Protein AF-A0A7H4MD03-F1 (afdb_monomer_lite)

pLDDT: mean 71.49, std 11.68, range [44.97, 90.44]

Foldseek 3Di:
DVVVVVVVVVVVVVVVVVVVVVVVVVVCVVVVLVVLVVVLVVCVVVVVVVSVVVSLVVNPVPPCSLVSVVCVCVVPVVPDDVVSLVVSCVVCVPDPVNVVSVVVVVD

Structure (mmCIF, N/CA/C/O backbone):
data_AF-A0A7H4MD03-F1
#
_entry.id   AF-A0A7H4MD03-F1
#
loop_
_atom_site.group_PDB
_atom_site.id
_atom_site.type_symbol
_atom_site.label_atom_id
_atom_site.label_alt_id
_atom_site.label_comp_id
_atom_site.label_asym_id
_atom_site.label_entity_id
_atom_site.label_seq_id
_atom_site.pdbx_PDB_ins_code
_atom_site.Cartn_x
_atom_site.Cartn_y
_atom_site.Cartn_z
_atom_site.occupancy
_atom_site.B_iso_or_equiv
_atom_site.auth_seq_id
_atom_site.auth_comp_id
_atom_site.auth_asym_id
_atom_site.auth_atom_id
_atom_site.pdbx_PDB_model_num
ATOM 1 N N . MET A 1 1 ? 50.947 -0.002 -33.733 1.00 50.84 1 MET A N 1
ATOM 2 C CA . MET A 1 1 ? 50.224 0.671 -32.627 1.00 50.84 1 MET A CA 1
ATOM 3 C C . MET A 1 1 ? 48.706 0.790 -32.851 1.00 50.84 1 MET A C 1
ATOM 5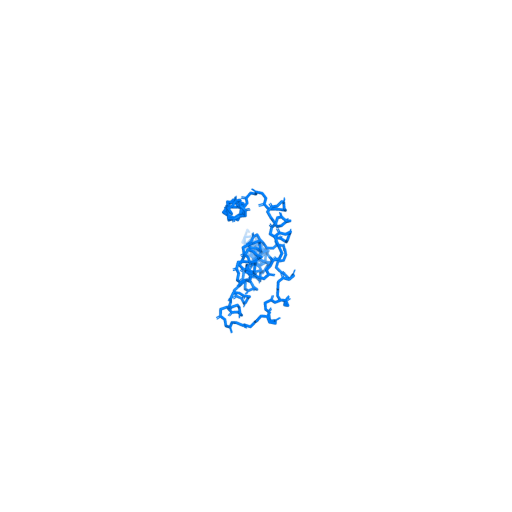 O O . MET A 1 1 ? 47.971 0.754 -31.874 1.00 50.84 1 MET A O 1
ATOM 9 N N . GLU A 1 2 ? 48.186 0.874 -34.087 1.00 54.88 2 GLU A N 1
ATOM 10 C CA . GLU A 1 2 ? 46.740 1.099 -34.326 1.00 54.88 2 GLU A CA 1
ATOM 11 C C . GLU A 1 2 ? 45.788 -0.040 -33.912 1.00 54.88 2 GLU A C 1
ATOM 13 O O . GLU A 1 2 ? 44.685 0.220 -33.427 1.00 54.88 2 GLU A O 1
ATOM 18 N N . LYS A 1 3 ? 46.197 -1.308 -34.065 1.00 56.12 3 LYS A N 1
ATOM 19 C CA . LYS A 1 3 ? 45.344 -2.464 -33.722 1.00 56.12 3 LYS A CA 1
ATOM 20 C C . LYS A 1 3 ? 45.033 -2.536 -32.222 1.00 56.12 3 LYS A C 1
ATOM 22 O O . LYS A 1 3 ? 43.908 -2.859 -31.848 1.00 56.12 3 LYS A O 1
ATOM 27 N N . ALA A 1 4 ? 45.996 -2.156 -31.381 1.00 60.78 4 ALA A N 1
ATOM 28 C CA . ALA A 1 4 ? 45.826 -2.098 -29.930 1.00 60.78 4 ALA A CA 1
ATOM 29 C C . ALA A 1 4 ? 44.804 -1.025 -29.520 1.00 60.78 4 ALA A C 1
ATOM 31 O O . ALA A 1 4 ? 43.976 -1.265 -28.647 1.00 60.78 4 ALA A O 1
ATOM 32 N N . LYS A 1 5 ? 44.791 0.123 -30.212 1.00 59.56 5 LYS A N 1
ATOM 33 C CA . LYS A 1 5 ? 43.864 1.229 -29.937 1.00 59.56 5 LYS A CA 1
ATOM 34 C C . LYS A 1 5 ? 42.416 0.872 -30.283 1.00 59.56 5 LYS A C 1
ATOM 36 O O . LYS A 1 5 ? 41.525 1.166 -29.495 1.00 59.56 5 LYS A O 1
ATOM 41 N N . LYS A 1 6 ? 42.179 0.180 -31.408 1.00 60.34 6 LYS A N 1
ATOM 42 C CA . LYS A 1 6 ? 40.845 -0.343 -31.773 1.00 60.34 6 LYS A CA 1
ATOM 43 C C . LYS A 1 6 ? 40.371 -1.438 -30.817 1.00 60.34 6 LYS A C 1
ATOM 45 O O . LYS A 1 6 ? 39.196 -1.456 -30.471 1.00 60.34 6 LYS A O 1
ATOM 50 N N . MET A 1 7 ? 41.267 -2.321 -30.372 1.00 63.56 7 MET A N 1
ATOM 51 C CA . MET A 1 7 ? 40.931 -3.344 -29.377 1.00 63.56 7 MET A CA 1
ATOM 52 C C . MET A 1 7 ? 40.534 -2.699 -28.044 1.00 63.56 7 MET A C 1
ATOM 54 O O . MET A 1 7 ? 39.479 -3.017 -27.509 1.00 63.56 7 MET A O 1
ATOM 58 N N . ALA A 1 8 ? 41.315 -1.726 -27.566 1.00 68.12 8 ALA A N 1
ATOM 59 C CA . ALA A 1 8 ? 40.999 -0.960 -26.364 1.00 68.12 8 ALA A CA 1
ATOM 60 C C . ALA A 1 8 ? 39.659 -0.216 -26.491 1.00 68.12 8 ALA A C 1
ATOM 62 O O . ALA A 1 8 ? 38.862 -0.231 -25.562 1.00 68.12 8 ALA A O 1
ATOM 63 N N . TRP A 1 9 ? 39.362 0.357 -27.661 1.00 68.38 9 TRP A N 1
ATOM 64 C CA . TRP A 1 9 ? 38.079 1.016 -27.924 1.00 68.38 9 TRP A CA 1
ATOM 65 C C . TRP A 1 9 ? 36.887 0.053 -27.891 1.00 68.38 9 TRP A C 1
ATOM 67 O O . TRP A 1 9 ? 35.837 0.390 -27.354 1.00 68.38 9 TRP A O 1
ATOM 77 N N . ARG A 1 10 ? 37.047 -1.165 -28.423 1.00 70.00 10 ARG A N 1
ATOM 78 C CA . ARG A 1 10 ? 36.005 -2.204 -28.365 1.00 70.00 10 ARG A CA 1
ATOM 79 C C . ARG A 1 10 ? 35.810 -2.733 -26.948 1.00 70.00 10 ARG A C 1
ATOM 81 O O . ARG A 1 10 ? 34.676 -2.979 -26.562 1.00 70.00 10 ARG A O 1
ATOM 88 N N . LEU A 1 11 ? 36.890 -2.867 -26.178 1.00 71.38 11 LEU A N 1
ATOM 89 C CA . LEU A 1 11 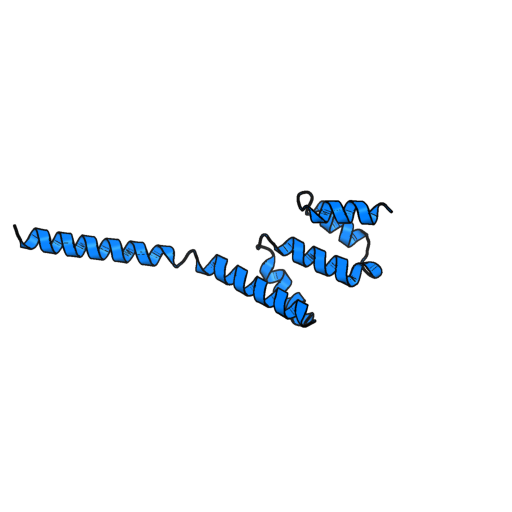? 36.824 -3.275 -24.774 1.00 71.38 11 LEU A CA 1
ATOM 90 C C . LEU A 1 11 ? 36.161 -2.200 -23.902 1.00 71.38 11 LEU A C 1
ATOM 92 O O . LEU A 1 11 ? 35.343 -2.548 -23.060 1.00 71.38 11 LEU A O 1
ATOM 96 N N . LEU A 1 12 ? 36.434 -0.914 -24.156 1.00 68.88 12 LEU A N 1
ATOM 97 C CA . LEU A 1 12 ? 35.746 0.202 -23.497 1.00 68.88 12 LEU A CA 1
ATOM 98 C C . LEU A 1 12 ? 34.260 0.278 -23.877 1.00 68.88 12 LEU A C 1
ATOM 100 O O . LEU A 1 12 ? 33.415 0.488 -23.015 1.00 68.88 12 LEU A O 1
ATOM 104 N N . ALA A 1 13 ? 33.912 0.067 -25.148 1.00 68.38 13 ALA A N 1
ATOM 105 C CA . ALA A 1 13 ? 32.510 0.023 -25.565 1.00 68.38 13 ALA A CA 1
ATOM 106 C C . ALA A 1 13 ? 31.763 -1.176 -24.949 1.00 68.38 13 ALA A C 1
ATOM 108 O O . ALA A 1 13 ? 30.619 -1.041 -24.518 1.00 68.38 13 ALA A O 1
ATOM 109 N N . ALA A 1 14 ? 32.415 -2.340 -24.861 1.00 67.50 14 ALA A N 1
ATOM 110 C CA . ALA A 1 14 ? 31.838 -3.536 -24.253 1.00 67.50 14 ALA A CA 1
ATOM 111 C C . ALA A 1 14 ? 31.647 -3.393 -22.733 1.00 67.50 14 ALA A C 1
ATOM 113 O O . ALA A 1 14 ? 30.623 -3.830 -22.207 1.00 67.50 14 ALA A O 1
ATOM 114 N N . SER A 1 15 ? 32.583 -2.753 -22.023 1.00 60.75 15 SER A N 1
ATOM 115 C CA . SER A 1 15 ? 32.452 -2.512 -20.582 1.00 60.75 15 SER A CA 1
ATOM 116 C C . SER A 1 15 ? 31.375 -1.474 -20.254 1.00 60.75 15 SER A C 1
ATOM 118 O O . SER A 1 15 ? 30.619 -1.669 -19.305 1.00 60.75 15 SER A O 1
ATOM 120 N N . VAL A 1 16 ? 31.231 -0.422 -21.068 1.00 62.41 16 VAL A N 1
ATOM 121 C CA . VAL A 1 16 ? 30.128 0.545 -20.934 1.00 62.41 16 VAL A CA 1
ATOM 122 C C . VAL A 1 16 ? 28.774 -0.120 -21.215 1.00 62.41 16 VAL A C 1
ATOM 124 O O . VAL A 1 16 ? 27.823 0.120 -20.477 1.00 62.41 16 VAL A O 1
ATOM 127 N N . GLY A 1 17 ? 28.693 -1.024 -22.199 1.00 61.16 17 GLY A N 1
ATOM 128 C CA . GLY A 1 17 ? 27.486 -1.819 -22.452 1.00 61.16 17 GLY A CA 1
ATOM 129 C C . GLY A 1 17 ? 27.075 -2.676 -21.249 1.00 61.16 17 GLY A C 1
ATOM 130 O O . GLY A 1 17 ? 25.924 -2.621 -20.822 1.00 61.16 17 GLY A O 1
ATOM 131 N N . LEU A 1 18 ? 28.021 -3.390 -20.630 1.00 58.78 18 LEU A N 1
ATOM 132 C CA . LEU A 1 18 ? 27.755 -4.223 -19.448 1.00 58.78 18 LEU A CA 1
ATOM 133 C C . LEU A 1 18 ? 27.299 -3.415 -18.220 1.00 58.78 18 LEU A C 1
ATOM 135 O O . LEU A 1 18 ? 26.455 -3.893 -17.472 1.00 58.78 18 LEU A O 1
ATOM 139 N N . LEU A 1 19 ? 27.791 -2.185 -18.027 1.00 58.41 19 LEU A N 1
ATOM 140 C CA . LEU A 1 19 ? 27.382 -1.328 -16.902 1.00 58.41 19 LEU A CA 1
ATOM 141 C C . LEU A 1 19 ? 25.976 -0.720 -17.063 1.00 58.41 19 LEU A C 1
ATOM 143 O O . LEU A 1 19 ? 25.358 -0.358 -16.061 1.00 58.41 19 LEU A O 1
ATOM 147 N N . THR A 1 20 ? 25.452 -0.617 -18.291 1.00 58.28 20 THR A N 1
ATOM 148 C CA . THR A 1 20 ? 24.093 -0.093 -18.539 1.00 58.28 20 THR A CA 1
ATOM 149 C C . THR A 1 20 ? 22.983 -1.113 -18.282 1.00 58.28 20 THR A C 1
ATOM 151 O O . THR A 1 20 ? 21.906 -0.724 -17.839 1.00 58.28 20 THR A O 1
ATOM 154 N N . LEU A 1 21 ? 23.233 -2.415 -18.476 1.00 55.09 21 LEU A N 1
ATOM 155 C CA . LEU A 1 21 ? 22.218 -3.442 -18.202 1.00 55.09 21 LEU A CA 1
ATOM 156 C C . LEU A 1 21 ? 21.989 -3.672 -16.699 1.00 55.09 21 LEU A C 1
ATOM 158 O O . LEU A 1 21 ? 20.870 -3.973 -16.291 1.00 55.09 21 LEU A O 1
ATOM 162 N N . SER A 1 22 ? 23.009 -3.481 -15.859 1.00 52.25 22 SER A N 1
ATOM 163 C CA . SER A 1 22 ? 22.921 -3.729 -14.410 1.00 52.25 22 SER A CA 1
ATOM 164 C C . SER A 1 22 ? 22.020 -2.742 -13.657 1.00 52.25 22 SER A C 1
ATOM 166 O O . SER A 1 22 ? 21.589 -3.039 -12.547 1.00 52.25 22 SER A O 1
ATOM 168 N N . GLN A 1 23 ? 21.738 -1.567 -14.232 1.00 51.44 23 GLN A N 1
ATOM 169 C CA . GLN A 1 23 ? 20.923 -0.528 -13.584 1.00 51.44 23 GLN A CA 1
ATOM 170 C C . GLN A 1 23 ? 19.413 -0.731 -13.778 1.00 51.44 23 GLN A C 1
ATOM 172 O O . GLN A 1 23 ? 18.626 -0.206 -12.995 1.00 51.44 23 GLN A O 1
ATOM 177 N N . LEU A 1 24 ? 18.996 -1.516 -14.775 1.00 52.25 24 LEU A N 1
ATOM 178 C CA . LEU A 1 24 ? 17.577 -1.760 -15.057 1.00 52.25 24 LEU A CA 1
ATOM 179 C C . LEU A 1 24 ? 16.934 -2.742 -14.064 1.00 52.25 24 LEU A C 1
ATOM 181 O O . LEU A 1 24 ? 15.783 -2.561 -13.685 1.00 52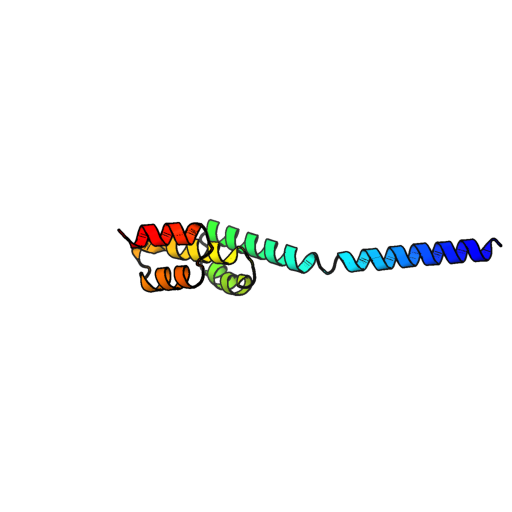.25 24 LEU A O 1
ATOM 185 N N . ALA A 1 25 ? 17.684 -3.730 -13.566 1.00 51.69 25 ALA A N 1
ATOM 186 C CA . ALA A 1 25 ? 17.128 -4.796 -12.726 1.00 51.69 25 ALA A CA 1
ATOM 187 C C . ALA A 1 25 ? 16.704 -4.347 -11.310 1.00 51.69 25 ALA A C 1
ATOM 189 O O . ALA A 1 25 ? 15.876 -4.999 -10.679 1.00 51.69 25 ALA A O 1
ATOM 190 N N . HIS A 1 26 ? 17.245 -3.236 -10.796 1.00 50.19 26 HIS A N 1
ATOM 191 C CA . HIS A 1 26 ? 16.860 -2.704 -9.481 1.00 50.19 26 HIS A CA 1
ATOM 192 C C . HIS A 1 26 ? 15.694 -1.705 -9.538 1.00 50.19 26 HIS A C 1
ATOM 194 O O . HIS A 1 26 ? 15.032 -1.506 -8.519 1.00 50.19 26 HIS A O 1
ATOM 200 N N . ALA A 1 27 ? 15.410 -1.110 -10.702 1.00 52.19 27 ALA A N 1
ATOM 201 C CA . ALA A 1 27 ? 14.287 -0.186 -10.871 1.00 52.19 27 ALA A CA 1
ATOM 202 C C . ALA A 1 27 ? 12.941 -0.924 -10.952 1.00 52.19 27 ALA A C 1
ATOM 204 O O . ALA A 1 27 ? 11.966 -0.473 -10.351 1.00 52.19 27 ALA A O 1
ATOM 205 N N . ASP A 1 28 ? 12.919 -2.098 -11.597 1.00 55.94 28 ASP A N 1
ATOM 206 C CA . ASP A 1 28 ? 11.688 -2.870 -11.820 1.00 55.94 28 ASP A CA 1
ATOM 207 C C . ASP A 1 28 ? 10.958 -3.203 -10.512 1.00 55.94 28 ASP A C 1
ATOM 209 O O . ASP A 1 28 ? 9.747 -3.051 -10.414 1.00 55.94 28 ASP A O 1
ATOM 213 N N . SER A 1 29 ? 11.682 -3.557 -9.446 1.00 65.69 29 SER A N 1
ATOM 214 C CA . SER A 1 29 ? 11.036 -3.934 -8.177 1.00 65.69 29 SER A CA 1
ATOM 215 C C . SER A 1 29 ? 10.362 -2.768 -7.437 1.00 65.69 29 SER A C 1
ATOM 217 O O . SER A 1 29 ? 9.339 -2.974 -6.783 1.00 65.69 29 SER A O 1
ATOM 219 N N . LEU A 1 30 ? 10.888 -1.540 -7.537 1.00 68.25 30 LEU A N 1
ATOM 220 C CA . LEU A 1 30 ? 10.268 -0.359 -6.924 1.00 68.25 30 LEU A CA 1
ATOM 221 C C . LEU A 1 30 ? 9.131 0.185 -7.796 1.00 68.25 30 LEU A C 1
ATOM 223 O O . LEU A 1 30 ? 8.089 0.583 -7.269 1.00 68.25 30 LEU A O 1
ATOM 227 N N . ASP A 1 31 ? 9.318 0.206 -9.115 1.00 72.56 31 ASP A N 1
ATOM 228 C CA . ASP A 1 31 ? 8.292 0.679 -10.042 1.00 72.56 31 ASP A CA 1
ATOM 229 C C . ASP A 1 31 ? 7.108 -0.292 -10.122 1.00 72.56 31 ASP A C 1
ATOM 231 O O . ASP A 1 31 ? 5.960 0.159 -10.138 1.00 72.56 31 ASP A O 1
ATOM 235 N N . GLU A 1 32 ? 7.329 -1.606 -10.017 1.00 75.94 32 GLU A N 1
ATOM 236 C CA . GLU A 1 32 ? 6.245 -2.575 -9.826 1.00 75.94 32 GLU A CA 1
ATOM 237 C C . GLU A 1 32 ? 5.460 -2.311 -8.535 1.00 75.94 32 GLU A C 1
ATOM 239 O O . GLU A 1 32 ? 4.227 -2.321 -8.549 1.00 75.94 32 GLU A O 1
ATOM 244 N N . GLN A 1 33 ? 6.143 -2.042 -7.417 1.00 73.69 33 GLN A N 1
ATOM 245 C CA . GLN A 1 33 ? 5.480 -1.731 -6.144 1.00 73.69 33 GLN A CA 1
ATOM 246 C C . GLN A 1 33 ? 4.664 -0.435 -6.226 1.00 73.69 33 GLN A C 1
ATOM 248 O O . GLN A 1 33 ? 3.530 -0.385 -5.748 1.00 73.69 33 GLN A O 1
ATOM 253 N N . ARG A 1 34 ? 5.197 0.600 -6.888 1.00 80.62 34 ARG A N 1
ATOM 254 C CA . ARG A 1 34 ? 4.467 1.848 -7.158 1.00 80.62 34 ARG A CA 1
ATOM 255 C C . ARG A 1 34 ? 3.248 1.615 -8.036 1.00 80.62 34 ARG A C 1
ATOM 257 O O . ARG A 1 34 ? 2.192 2.179 -7.758 1.00 80.62 34 ARG A O 1
ATOM 264 N N . ASN A 1 35 ? 3.374 0.785 -9.067 1.00 83.56 35 ASN A N 1
ATOM 265 C CA . ASN A 1 35 ? 2.269 0.463 -9.958 1.00 83.56 35 ASN A CA 1
ATOM 266 C C . ASN A 1 35 ? 1.155 -0.287 -9.207 1.00 83.56 35 ASN A C 1
ATOM 268 O O . ASN A 1 35 ? -0.009 0.096 -9.289 1.00 83.56 35 ASN A O 1
ATOM 272 N N . ARG A 1 36 ? 1.500 -1.281 -8.378 1.00 83.38 36 ARG A N 1
ATOM 273 C CA . ARG A 1 36 ? 0.529 -1.978 -7.511 1.00 83.38 36 ARG A CA 1
ATOM 274 C C . ARG A 1 36 ? -0.149 -1.027 -6.525 1.00 83.38 36 ARG A C 1
ATOM 276 O O . ARG A 1 36 ? -1.360 -1.103 -6.332 1.00 83.38 36 ARG A O 1
ATOM 283 N N . TYR A 1 37 ? 0.604 -0.093 -5.944 1.00 84.19 37 TYR A N 1
ATOM 284 C CA . TYR A 1 37 ? 0.040 0.941 -5.078 1.00 84.19 37 TYR A CA 1
ATOM 285 C C . TYR A 1 37 ? -0.915 1.886 -5.835 1.00 84.19 37 TYR A C 1
ATOM 287 O O . TYR A 1 37 ? -1.968 2.267 -5.324 1.00 84.19 37 TYR A O 1
ATOM 295 N N . ALA A 1 38 ? -0.590 2.254 -7.073 1.00 86.25 38 ALA A N 1
ATOM 296 C CA . ALA A 1 38 ? -1.487 3.049 -7.906 1.00 86.25 38 ALA A CA 1
ATOM 297 C C . ALA A 1 38 ? -2.781 2.282 -8.233 1.00 86.25 38 ALA A C 1
ATOM 299 O O . ALA A 1 38 ? -3.866 2.853 -8.140 1.00 86.25 38 ALA A O 1
ATOM 300 N N . GLN A 1 39 ? -2.677 0.984 -8.532 1.00 87.69 39 GLN A N 1
ATOM 301 C CA . GLN A 1 39 ? -3.824 0.116 -8.808 1.00 87.69 39 GLN A CA 1
ATOM 302 C C . GLN A 1 39 ? -4.746 -0.023 -7.599 1.00 87.69 39 GLN A C 1
ATOM 304 O O . GLN A 1 39 ? -5.952 0.156 -7.747 1.00 87.69 39 GLN A O 1
ATOM 309 N N . ILE A 1 40 ? -4.203 -0.278 -6.401 1.00 88.25 40 ILE A N 1
ATOM 310 C CA . ILE A 1 40 ? -5.041 -0.389 -5.201 1.00 88.25 40 ILE A CA 1
ATOM 311 C C . ILE A 1 40 ? -5.722 0.940 -4.878 1.00 88.25 40 ILE A C 1
ATOM 313 O O . ILE A 1 40 ? -6.897 0.955 -4.524 1.00 88.25 40 ILE A O 1
ATOM 317 N N . LYS A 1 41 ? -5.021 2.067 -5.061 1.00 85.00 41 LYS A N 1
ATOM 318 C CA . LYS A 1 41 ? -5.598 3.396 -4.860 1.00 85.00 41 LYS A CA 1
ATOM 319 C C . LYS A 1 41 ? -6.753 3.645 -5.830 1.00 85.00 41 LYS A C 1
ATOM 321 O O . LYS A 1 41 ? -7.817 4.073 -5.400 1.00 85.00 41 LYS A O 1
ATOM 326 N N . GLN A 1 42 ? -6.562 3.329 -7.109 1.00 88.88 42 GLN A N 1
ATOM 327 C CA . GLN A 1 42 ? -7.598 3.461 -8.132 1.00 88.88 42 GLN A CA 1
ATOM 328 C C . GLN A 1 42 ? -8.794 2.538 -7.861 1.00 88.88 42 GLN A C 1
ATOM 330 O O . GLN A 1 42 ? -9.936 2.973 -7.979 1.00 88.88 42 GLN A O 1
ATOM 335 N N . ALA A 1 43 ? -8.550 1.280 -7.487 1.00 89.75 43 ALA A N 1
ATOM 336 C CA . ALA A 1 43 ? -9.601 0.339 -7.112 1.00 89.75 43 ALA A CA 1
ATOM 337 C C . ALA A 1 43 ? -10.425 0.879 -5.934 1.00 89.75 43 ALA A C 1
ATOM 339 O O . ALA A 1 43 ? -11.653 0.883 -5.987 1.00 89.75 43 ALA A O 1
ATOM 340 N N . TRP A 1 44 ? -9.757 1.425 -4.918 1.00 86.50 44 TRP A N 1
ATOM 341 C CA . TRP A 1 44 ? -10.408 2.050 -3.770 1.00 86.50 44 TRP A CA 1
ATOM 342 C C . TRP A 1 44 ? -11.243 3.268 -4.159 1.00 86.50 44 TRP A C 1
ATOM 344 O O . TRP A 1 44 ? -12.394 3.389 -3.745 1.00 86.50 44 TRP A O 1
ATOM 354 N N . ASP A 1 45 ? -10.690 4.151 -4.993 1.00 87.19 45 ASP A N 1
ATOM 355 C CA . ASP A 1 45 ? -11.391 5.345 -5.468 1.00 87.19 45 ASP A CA 1
ATOM 356 C C . ASP A 1 45 ? -12.638 4.964 -6.303 1.00 87.19 45 ASP A C 1
ATOM 358 O O . ASP A 1 45 ? -13.648 5.664 -6.268 1.00 87.19 45 ASP A O 1
ATOM 362 N N . ASN A 1 46 ? -12.619 3.798 -6.961 1.00 90.44 46 ASN A N 1
ATOM 363 C CA . ASN A 1 46 ? -13.761 3.205 -7.669 1.00 90.44 46 ASN A CA 1
ATOM 364 C C . ASN A 1 46 ? -14.685 2.338 -6.783 1.00 90.44 46 ASN A C 1
ATOM 366 O O . ASN A 1 46 ? -15.596 1.701 -7.311 1.00 90.44 46 ASN A O 1
ATOM 370 N N . ARG A 1 47 ? -14.466 2.281 -5.460 1.00 85.81 47 ARG A N 1
ATOM 371 C CA . ARG A 1 47 ? -15.159 1.388 -4.501 1.00 85.81 47 ARG A CA 1
ATOM 372 C C . ARG A 1 47 ? -15.077 -0.111 -4.836 1.00 85.81 47 ARG A C 1
ATOM 374 O O . ARG A 1 47 ? -15.949 -0.887 -4.452 1.00 85.81 47 ARG A O 1
ATOM 381 N N . GLN A 1 48 ? -14.032 -0.544 -5.533 1.00 87.88 48 GLN A N 1
ATOM 382 C CA . GLN A 1 48 ? -13.780 -1.953 -5.841 1.00 87.88 48 GLN A CA 1
ATOM 383 C C . GLN A 1 48 ? -13.088 -2.642 -4.657 1.00 87.88 48 GLN A C 1
ATOM 385 O O . GLN A 1 48 ? -11.907 -2.983 -4.730 1.00 87.88 48 GLN A O 1
ATOM 390 N N . MET A 1 49 ? -13.821 -2.827 -3.556 1.00 86.50 49 MET A N 1
ATOM 391 C CA . MET A 1 49 ? -13.266 -3.377 -2.311 1.00 86.50 49 MET A CA 1
ATOM 392 C C . MET A 1 49 ? -12.717 -4.800 -2.479 1.00 86.50 49 MET A C 1
ATOM 394 O O . MET A 1 49 ? -11.676 -5.105 -1.913 1.00 86.50 49 MET A O 1
ATOM 398 N N . ASP A 1 50 ? -13.310 -5.613 -3.360 1.00 87.00 50 ASP A N 1
ATOM 399 C CA . ASP A 1 50 ? -12.808 -6.959 -3.682 1.00 87.00 50 ASP A CA 1
ATOM 400 C C . ASP A 1 50 ? -11.365 -6.933 -4.219 1.00 87.00 50 ASP A C 1
ATOM 402 O O . ASP A 1 50 ? -10.523 -7.761 -3.869 1.00 87.00 50 ASP A O 1
ATOM 406 N N . VAL A 1 51 ? -11.062 -5.944 -5.067 1.00 87.00 51 VAL A N 1
ATOM 407 C CA . VAL A 1 51 ? -9.729 -5.753 -5.653 1.00 87.00 51 VAL A CA 1
ATOM 408 C C . VAL A 1 51 ? -8.768 -5.191 -4.608 1.00 87.00 51 VAL A C 1
ATOM 410 O O . VAL A 1 51 ? -7.601 -5.580 -4.573 1.00 87.00 51 VAL A O 1
ATOM 413 N N . VAL A 1 52 ? -9.254 -4.302 -3.737 1.00 86.69 52 VAL A N 1
ATOM 414 C CA . VAL A 1 52 ? -8.468 -3.762 -2.623 1.00 86.69 52 VAL A CA 1
ATOM 415 C C . VAL A 1 52 ? -8.041 -4.882 -1.679 1.00 86.69 52 VAL A C 1
ATOM 417 O O . VAL A 1 52 ? -6.847 -5.016 -1.420 1.00 86.69 52 VAL A O 1
ATOM 420 N N . ASP A 1 53 ? -8.963 -5.738 -1.247 1.00 85.38 53 ASP A N 1
ATOM 421 C CA . ASP A 1 53 ? -8.674 -6.845 -0.330 1.00 85.38 53 ASP A CA 1
ATOM 422 C C . ASP A 1 53 ? -7.704 -7.867 -0.938 1.00 85.38 53 ASP A C 1
ATOM 424 O O . ASP A 1 53 ? -6.824 -8.385 -0.247 1.00 85.38 53 ASP A O 1
ATOM 428 N N . GLN A 1 54 ? -7.795 -8.112 -2.249 1.00 86.94 54 GLN A N 1
ATOM 429 C CA . GLN A 1 54 ? -6.858 -8.984 -2.953 1.00 86.94 54 GLN A CA 1
ATOM 430 C C . GLN A 1 54 ? -5.452 -8.369 -3.070 1.00 86.94 54 GLN A C 1
ATOM 432 O O . GLN A 1 54 ? -4.447 -9.075 -2.949 1.00 86.94 54 GLN A O 1
ATOM 437 N N . LEU A 1 55 ? -5.361 -7.058 -3.317 1.00 85.50 55 LEU A N 1
ATOM 438 C CA . LEU A 1 55 ? -4.088 -6.355 -3.508 1.00 85.50 55 LEU A CA 1
ATOM 439 C C . LEU A 1 55 ? -3.404 -5.984 -2.188 1.00 85.50 55 LEU A C 1
ATOM 441 O O . LEU A 1 55 ? -2.173 -5.929 -2.148 1.00 85.50 55 LEU A O 1
ATOM 445 N N . MET A 1 56 ? -4.163 -5.781 -1.110 1.00 83.88 56 MET A N 1
ATOM 446 C CA . MET A 1 56 ? -3.678 -5.440 0.232 1.00 83.88 56 MET A CA 1
ATOM 447 C C . MET A 1 56 ? -2.491 -6.307 0.696 1.00 83.88 56 MET A C 1
ATOM 449 O O . MET A 1 56 ? -1.412 -5.754 0.926 1.00 83.88 56 MET A O 1
ATOM 453 N N . PRO A 1 57 ? -2.592 -7.650 0.779 1.00 84.56 57 PRO A N 1
ATOM 454 C CA . PRO A 1 57 ? -1.496 -8.479 1.290 1.00 84.56 57 PRO A CA 1
ATOM 455 C C . PRO A 1 57 ? -0.236 -8.407 0.417 1.00 84.56 57 PRO A C 1
ATOM 457 O O . PRO A 1 57 ? 0.881 -8.559 0.922 1.00 84.56 57 PRO A O 1
ATOM 460 N N . THR A 1 58 ? -0.393 -8.115 -0.879 1.00 82.94 58 THR A N 1
ATOM 461 C CA . THR A 1 58 ? 0.727 -7.996 -1.826 1.00 82.94 58 THR A CA 1
ATOM 462 C C . THR A 1 58 ? 1.570 -6.739 -1.610 1.00 82.94 58 THR A C 1
ATOM 464 O O . THR A 1 58 ? 2.699 -6.674 -2.092 1.00 82.94 58 THR A O 1
ATOM 467 N N . LEU A 1 59 ? 1.043 -5.757 -0.872 1.00 81.56 59 LEU A N 1
ATOM 468 C CA . LEU A 1 59 ? 1.714 -4.500 -0.549 1.00 81.56 59 LEU A CA 1
ATOM 469 C C . LEU A 1 59 ? 2.283 -4.473 0.875 1.00 81.56 59 LEU A C 1
ATOM 471 O O . LEU A 1 59 ? 2.817 -3.447 1.275 1.00 81.56 59 LEU A O 1
ATOM 475 N N . SER A 1 60 ? 2.240 -5.580 1.622 1.00 76.31 60 SER A N 1
ATOM 476 C CA . SER A 1 60 ? 2.716 -5.654 3.017 1.00 76.31 60 SER A CA 1
ATOM 477 C C . SER A 1 60 ? 4.169 -5.203 3.233 1.00 76.31 60 SER A C 1
ATOM 479 O O . SER A 1 60 ? 4.501 -4.695 4.301 1.00 76.31 60 SER A O 1
ATOM 481 N N . THR A 1 61 ? 5.031 -5.337 2.223 1.00 76.56 61 THR A N 1
ATOM 482 C CA . THR A 1 61 ? 6.436 -4.893 2.257 1.00 76.56 61 THR A CA 1
ATOM 483 C C . THR A 1 61 ? 6.644 -3.442 1.808 1.00 76.56 61 THR A C 1
ATOM 485 O O . THR A 1 61 ? 7.774 -2.955 1.828 1.00 76.56 61 THR A O 1
ATOM 488 N N . TYR A 1 62 ? 5.592 -2.744 1.369 1.00 78.25 62 TYR A N 1
ATOM 489 C CA . TYR A 1 62 ? 5.683 -1.381 0.849 1.00 78.25 62 TYR A CA 1
ATOM 490 C C . TYR A 1 62 ? 5.588 -0.341 1.981 1.00 78.25 62 TYR A C 1
ATOM 492 O O . TYR A 1 62 ? 4.654 -0.407 2.781 1.00 78.25 62 TYR A O 1
ATOM 500 N N . PRO A 1 63 ? 6.467 0.680 2.044 1.00 76.88 63 PRO A N 1
ATOM 501 C CA . PRO A 1 63 ? 6.489 1.638 3.158 1.00 76.88 63 PRO A CA 1
ATOM 502 C C . PRO A 1 63 ? 5.181 2.407 3.396 1.00 76.88 63 PRO A C 1
ATOM 504 O O . PRO A 1 63 ? 4.919 2.836 4.516 1.00 76.88 63 PRO A O 1
ATOM 507 N N . LEU A 1 64 ? 4.352 2.594 2.362 1.00 80.31 64 LEU A N 1
ATOM 508 C CA . LEU A 1 64 ? 3.071 3.306 2.472 1.00 80.31 64 LEU A CA 1
ATOM 509 C C . LEU A 1 64 ? 1.883 2.388 2.801 1.00 80.31 64 LEU A C 1
ATOM 511 O O . LEU A 1 64 ? 0.759 2.870 2.927 1.00 80.31 64 LEU A O 1
ATOM 515 N N . TYR A 1 65 ? 2.104 1.085 2.967 1.00 81.75 65 TYR A N 1
ATOM 516 C CA . TYR A 1 65 ? 1.056 0.125 3.311 1.00 81.75 65 TYR A CA 1
ATOM 517 C C . TYR A 1 65 ? 0.265 0.468 4.589 1.00 81.75 65 TYR A C 1
ATOM 519 O O . TYR A 1 65 ? -0.964 0.373 4.559 1.00 81.75 65 TYR A O 1
ATOM 527 N N . PRO A 1 66 ? 0.883 0.971 5.678 1.00 81.62 66 PRO A N 1
ATOM 528 C CA . PRO A 1 66 ? 0.132 1.340 6.878 1.00 81.62 66 PRO A CA 1
ATOM 529 C C . PRO A 1 66 ? -0.900 2.455 6.650 1.00 81.62 66 PRO A C 1
ATOM 531 O O . PRO A 1 66 ? -1.911 2.508 7.343 1.00 81.62 66 PRO A O 1
ATOM 534 N N . TYR A 1 67 ? -0.709 3.328 5.654 1.00 81.06 67 TYR A N 1
ATOM 535 C CA . TYR A 1 67 ? -1.699 4.359 5.317 1.00 81.06 67 TYR A CA 1
ATOM 536 C C . TYR A 1 67 ? -2.961 3.772 4.679 1.00 81.06 67 TYR A C 1
ATOM 538 O O . TYR A 1 67 ? -4.051 4.311 4.863 1.00 81.06 67 TYR A O 1
ATOM 546 N N . LEU A 1 68 ? -2.824 2.663 3.950 1.00 82.38 68 LEU A N 1
ATOM 547 C CA . LEU A 1 68 ? -3.958 1.929 3.397 1.00 82.38 68 LEU A CA 1
ATOM 548 C C . LEU A 1 68 ? -4.759 1.282 4.530 1.00 82.38 68 LEU A C 1
ATOM 550 O O . LEU A 1 68 ? -5.968 1.464 4.600 1.00 82.38 68 LEU A O 1
ATOM 554 N N . GLN A 1 69 ? -4.080 0.641 5.485 1.00 79.44 69 GLN A N 1
ATOM 555 C CA . GLN A 1 69 ? -4.724 0.090 6.684 1.00 79.44 69 GLN A CA 1
ATOM 556 C C . GLN A 1 69 ? -5.451 1.165 7.495 1.00 79.44 69 GLN A C 1
ATOM 558 O O . GLN A 1 69 ? -6.605 0.974 7.868 1.00 79.44 69 GLN A O 1
ATOM 563 N N . TYR A 1 70 ? -4.811 2.321 7.704 1.00 79.75 70 TYR A N 1
ATOM 564 C CA . TYR A 1 70 ? -5.454 3.474 8.330 1.00 79.75 70 TYR A CA 1
ATOM 565 C C . TYR A 1 70 ? -6.737 3.859 7.587 1.00 79.75 70 TYR A C 1
ATOM 567 O O . TYR A 1 70 ? -7.778 3.997 8.219 1.00 79.75 70 TYR A O 1
ATOM 575 N N . ARG A 1 71 ? -6.690 3.974 6.251 1.00 79.81 71 ARG A N 1
ATOM 576 C CA . ARG A 1 71 ? -7.860 4.340 5.441 1.00 79.81 71 ARG A CA 1
ATOM 577 C C . ARG A 1 71 ? -8.996 3.334 5.622 1.00 79.81 71 ARG A C 1
ATOM 579 O O . ARG A 1 71 ? -10.113 3.771 5.855 1.00 79.81 71 ARG A O 1
ATOM 586 N N . GLN A 1 72 ? -8.709 2.030 5.594 1.00 78.75 72 GLN A N 1
ATOM 587 C CA . GLN A 1 72 ? -9.702 0.967 5.813 1.00 78.75 72 GLN A CA 1
ATOM 588 C C . GLN A 1 72 ? -10.355 1.061 7.192 1.00 78.75 72 GLN A C 1
ATOM 590 O O . GLN A 1 72 ? -11.573 0.973 7.310 1.00 78.75 72 GLN A O 1
ATOM 595 N N . ILE A 1 73 ? -9.545 1.286 8.229 1.00 78.38 73 ILE A N 1
ATOM 596 C CA . ILE A 1 73 ? -10.027 1.460 9.601 1.00 78.38 73 ILE A CA 1
ATOM 597 C C . ILE A 1 73 ? -10.905 2.711 9.706 1.00 78.38 73 ILE A C 1
ATOM 599 O O . ILE A 1 73 ? -11.949 2.665 10.345 1.00 78.38 73 ILE A O 1
ATOM 603 N N . THR A 1 74 ? -10.503 3.821 9.081 1.00 77.62 74 THR A N 1
ATOM 604 C CA . THR A 1 74 ? -11.277 5.069 9.126 1.00 77.62 74 THR A CA 1
ATOM 605 C C . THR A 1 74 ? -12.547 5.038 8.280 1.00 77.62 74 THR A C 1
ATOM 607 O O . THR A 1 74 ? -13.506 5.714 8.636 1.00 77.62 74 THR A O 1
ATOM 610 N N . ASP A 1 75 ? -12.564 4.277 7.183 1.00 78.12 75 ASP A N 1
ATOM 611 C CA . ASP A 1 75 ? -13.716 4.175 6.275 1.00 78.12 75 ASP A CA 1
ATOM 612 C C . ASP A 1 75 ? -14.896 3.462 6.953 1.00 78.12 75 ASP A C 1
ATOM 614 O O . ASP A 1 75 ? -16.045 3.852 6.765 1.00 78.12 75 ASP A O 1
ATOM 618 N N . ASP A 1 76 ? -14.606 2.482 7.817 1.00 75.56 76 ASP A N 1
ATOM 619 C CA . ASP A 1 76 ? -15.607 1.736 8.589 1.00 75.56 76 ASP A CA 1
ATOM 620 C C . ASP A 1 76 ? -15.457 1.928 10.108 1.00 75.56 76 ASP A C 1
ATOM 622 O O . ASP A 1 76 ? -15.757 1.047 10.915 1.00 75.56 76 ASP A O 1
ATOM 626 N N . LEU A 1 77 ? -14.984 3.106 10.529 1.00 70.75 77 LEU A N 1
ATOM 627 C CA . LEU A 1 77 ? -14.649 3.377 11.932 1.00 70.75 77 LEU A CA 1
ATOM 628 C C . LEU A 1 77 ? -15.835 3.165 12.884 1.00 70.75 77 LEU A C 1
ATOM 630 O O . LEU A 1 77 ? -15.644 2.774 14.031 1.00 70.75 77 LEU A O 1
ATOM 634 N N . MET A 1 78 ? -17.060 3.400 12.404 1.00 69.19 78 MET A N 1
ATOM 635 C CA . MET A 1 78 ? -18.283 3.234 13.194 1.00 69.19 78 MET A CA 1
ATOM 636 C C . MET A 1 78 ? -18.619 1.768 13.502 1.00 69.19 78 MET A C 1
ATOM 638 O O . MET A 1 78 ? -19.294 1.514 14.497 1.00 69.19 78 MET A O 1
ATOM 642 N N . ASN A 1 79 ? -18.154 0.817 12.685 1.00 71.44 79 ASN A N 1
ATOM 643 C CA . ASN A 1 79 ? -18.386 -0.618 12.886 1.00 71.44 79 ASN A CA 1
ATOM 644 C C . ASN A 1 79 ? -17.105 -1.382 13.271 1.00 71.44 79 ASN A C 1
ATOM 646 O O . ASN A 1 79 ? -17.169 -2.567 13.609 1.00 71.44 79 ASN A O 1
ATOM 650 N N . GLN A 1 80 ? -15.943 -0.724 13.246 1.00 64.94 80 GLN A N 1
ATOM 651 C CA . GLN A 1 80 ? -14.660 -1.332 13.581 1.00 64.94 80 GLN A CA 1
ATOM 652 C C . GLN A 1 80 ? -14.472 -1.495 15.099 1.00 64.94 80 GLN A C 1
ATOM 654 O O . GLN A 1 80 ? -14.676 -0.552 15.868 1.00 64.94 80 GLN A O 1
ATOM 659 N N . PRO A 1 81 ? -14.006 -2.666 15.572 1.00 72.00 81 PRO A N 1
ATOM 660 C CA . PRO A 1 81 ? -13.681 -2.854 16.977 1.00 72.00 81 PRO A CA 1
ATOM 661 C C . PRO A 1 81 ? -12.499 -1.967 17.381 1.00 72.00 81 PRO A C 1
ATOM 663 O O . PRO A 1 81 ? -11.431 -2.031 16.770 1.00 72.00 81 PRO A O 1
ATOM 666 N N . ALA A 1 82 ? -12.626 -1.237 18.492 1.00 67.25 82 ALA A N 1
ATOM 667 C CA . ALA A 1 82 ? -11.539 -0.427 19.060 1.00 67.25 82 ALA A CA 1
ATOM 668 C C . ALA A 1 82 ? -10.237 -1.228 19.297 1.00 67.25 82 ALA A C 1
ATOM 670 O O . ALA A 1 82 ? -9.143 -0.668 19.283 1.00 67.25 82 ALA A O 1
ATOM 671 N N . LEU A 1 83 ? -10.337 -2.555 19.460 1.00 71.44 83 LEU A N 1
ATOM 672 C CA . LEU A 1 83 ? -9.194 -3.464 19.561 1.00 71.44 83 LEU A CA 1
ATOM 673 C C . LEU A 1 83 ? -8.355 -3.524 18.272 1.00 71.44 83 LEU A C 1
ATOM 675 O O . LEU A 1 83 ? -7.131 -3.580 18.353 1.00 71.44 83 LEU A O 1
ATOM 679 N N . VAL A 1 84 ? -8.986 -3.487 17.093 1.00 72.88 84 VAL A N 1
ATOM 680 C CA . VAL A 1 84 ? -8.286 -3.477 15.794 1.00 72.88 84 VAL A CA 1
ATOM 681 C C . VAL A 1 84 ? -7.498 -2.178 15.645 1.00 72.88 84 VAL A C 1
ATOM 683 O O . VAL A 1 84 ? -6.324 -2.201 15.280 1.00 72.88 84 VAL A O 1
ATOM 686 N N . VAL A 1 85 ? -8.119 -1.057 16.021 1.00 69.44 85 VAL A N 1
ATOM 687 C CA . VAL A 1 85 ? -7.488 0.268 16.000 1.00 69.44 85 VAL A CA 1
ATOM 688 C C . VAL A 1 85 ? -6.304 0.324 16.969 1.00 69.44 85 VAL A C 1
ATOM 690 O O . VAL A 1 85 ? -5.221 0.767 16.595 1.00 69.44 85 VAL A O 1
ATOM 693 N N . LYS A 1 86 ? -6.474 -0.193 18.192 1.00 70.56 86 LYS A N 1
ATOM 694 C CA . LYS A 1 86 ? -5.410 -0.247 19.202 1.00 70.56 86 LYS A CA 1
ATOM 695 C C . LYS A 1 86 ? -4.229 -1.114 18.756 1.00 70.56 86 LYS A C 1
ATOM 697 O O . LYS A 1 86 ? -3.094 -0.657 18.816 1.00 70.56 86 LYS A O 1
ATOM 702 N N . ASN A 1 87 ? -4.490 -2.316 18.240 1.00 78.31 87 ASN A N 1
ATOM 703 C CA . ASN A 1 87 ? -3.440 -3.201 17.727 1.00 78.31 87 ASN A CA 1
ATOM 704 C C . ASN A 1 87 ? -2.674 -2.561 16.560 1.00 78.31 87 ASN A C 1
ATOM 706 O O . ASN A 1 87 ? -1.462 -2.733 16.449 1.00 78.31 87 ASN A O 1
ATOM 710 N N . PHE A 1 88 ? -3.365 -1.808 15.698 1.00 75.81 88 PHE A N 1
ATOM 711 C CA . PHE A 1 88 ? -2.730 -1.073 14.608 1.00 75.81 88 PHE A CA 1
ATOM 712 C C . PHE A 1 88 ? -1.812 0.046 15.121 1.00 75.81 88 PHE A C 1
ATOM 714 O O . PHE A 1 88 ? -0.698 0.178 14.615 1.00 75.81 88 PHE A O 1
ATOM 721 N N . ILE A 1 89 ? -2.243 0.813 16.131 1.00 72.56 89 ILE A N 1
ATOM 722 C CA . ILE A 1 89 ? -1.431 1.856 16.782 1.00 72.56 89 ILE A CA 1
ATOM 723 C C . ILE A 1 89 ? -0.190 1.241 17.442 1.00 72.56 89 ILE A C 1
ATOM 725 O O . ILE A 1 89 ? 0.919 1.722 17.212 1.00 72.56 89 ILE A O 1
ATOM 729 N N . ASP A 1 90 ? -0.366 0.154 18.198 1.00 76.75 90 ASP A N 1
ATOM 730 C CA . ASP A 1 90 ? 0.722 -0.542 18.895 1.00 76.75 90 ASP A CA 1
ATOM 731 C C . ASP A 1 90 ? 1.754 -1.119 17.906 1.00 76.75 90 ASP A C 1
ATOM 733 O O . ASP A 1 90 ? 2.958 -1.081 18.163 1.00 76.75 90 ASP A O 1
ATOM 737 N N . ALA A 1 91 ? 1.304 -1.603 16.744 1.00 76.00 91 ALA A N 1
ATOM 738 C CA . ALA A 1 91 ? 2.179 -2.089 15.677 1.00 76.00 91 ALA A CA 1
ATOM 739 C C . ALA A 1 91 ? 2.895 -0.963 14.903 1.00 76.00 91 ALA A C 1
ATOM 741 O O . ALA A 1 91 ? 3.906 -1.218 14.250 1.00 76.00 91 ALA A O 1
ATOM 742 N N . ASN A 1 92 ? 2.390 0.275 14.964 1.00 70.44 92 ASN A N 1
ATOM 743 C CA . ASN A 1 92 ? 2.841 1.406 14.150 1.00 70.44 92 ASN A CA 1
ATOM 744 C C . ASN A 1 92 ? 3.046 2.699 14.972 1.00 70.44 92 ASN A C 1
ATOM 746 O O . ASN A 1 92 ? 2.443 3.738 14.671 1.00 70.44 92 ASN A O 1
ATOM 750 N N . PRO A 1 93 ? 3.928 2.695 15.988 1.00 68.25 93 PRO A N 1
ATOM 751 C CA . PRO A 1 93 ? 4.070 3.820 16.916 1.00 68.25 93 PRO A CA 1
ATOM 752 C C . PRO A 1 93 ? 4.703 5.078 16.292 1.00 68.25 93 PRO A C 1
ATOM 754 O O . PRO A 1 93 ? 4.576 6.167 16.843 1.00 68.25 93 PRO A O 1
ATOM 757 N N . THR A 1 94 ? 5.394 4.960 15.153 1.00 72.56 94 THR A N 1
ATOM 758 C CA . THR A 1 94 ? 6.115 6.068 14.492 1.00 72.56 94 THR A CA 1
ATOM 759 C C . THR A 1 94 ? 5.335 6.735 13.358 1.00 72.56 94 THR A C 1
ATOM 761 O O . THR A 1 94 ? 5.827 7.689 12.754 1.00 72.56 94 THR A O 1
ATOM 764 N N . LEU A 1 95 ? 4.131 6.252 13.043 1.00 67.69 95 LEU A N 1
ATOM 765 C CA . LEU A 1 95 ? 3.300 6.804 11.977 1.00 67.69 95 LEU A CA 1
ATOM 766 C C . LEU A 1 95 ? 2.570 8.066 12.466 1.00 67.69 95 LEU A C 1
ATOM 768 O O . LEU A 1 95 ? 1.762 7.980 13.383 1.00 67.69 95 LEU A O 1
ATOM 772 N N . PRO A 1 96 ? 2.759 9.245 11.844 1.00 64.88 96 PRO A N 1
ATOM 773 C CA . PRO A 1 96 ? 2.045 10.457 12.256 1.00 64.88 96 PRO A CA 1
ATOM 774 C C . PRO A 1 96 ? 0.509 10.295 12.360 1.00 64.88 96 PRO A C 1
ATOM 776 O O . PRO A 1 96 ? -0.073 10.842 13.296 1.00 64.88 96 PRO A O 1
ATOM 779 N N . PRO A 1 97 ? -0.172 9.515 11.486 1.00 60.97 97 PRO A N 1
ATOM 780 C CA . PRO A 1 97 ? -1.606 9.240 11.626 1.00 60.97 97 PRO A CA 1
ATOM 781 C C . PRO A 1 97 ? -1.991 8.360 12.828 1.00 60.97 97 PRO A C 1
ATOM 783 O O . PRO A 1 97 ? -3.127 8.448 13.288 1.00 60.97 97 PRO A O 1
ATOM 786 N N . SER A 1 98 ? -1.097 7.517 13.365 1.00 58.41 98 SER A N 1
ATOM 787 C CA . SER A 1 98 ? -1.418 6.682 14.538 1.00 58.41 98 SER A CA 1
ATOM 788 C C . SER A 1 98 ? -1.516 7.519 15.815 1.00 58.41 98 SER A C 1
ATOM 790 O O . SER A 1 98 ? -2.357 7.237 16.672 1.00 58.41 98 SER A O 1
ATOM 792 N N . ALA A 1 99 ? -0.765 8.624 15.895 1.00 60.66 99 ALA A N 1
ATOM 793 C CA . ALA A 1 99 ? -0.961 9.640 16.925 1.00 60.66 99 ALA A CA 1
ATOM 794 C C . ALA A 1 99 ? -2.379 10.234 16.854 1.00 60.66 99 ALA A C 1
ATOM 796 O O . ALA A 1 99 ? -3.053 10.303 17.878 1.00 60.66 99 ALA A O 1
ATOM 797 N N . PHE A 1 100 ? -2.879 10.571 15.657 1.00 59.75 100 PHE A N 1
ATOM 798 C CA . PHE A 1 100 ? -4.254 11.060 15.476 1.00 59.75 100 PHE A CA 1
ATOM 799 C C . PHE A 1 100 ? -5.318 10.043 15.927 1.00 59.75 100 PHE A C 1
ATOM 801 O O . PHE A 1 100 ? -6.249 10.431 16.630 1.00 59.75 100 PHE A O 1
ATOM 808 N N . LEU A 1 101 ? -5.172 8.749 15.606 1.00 58.38 101 LEU A N 1
ATOM 809 C CA . LEU A 1 101 ? -6.100 7.710 16.096 1.00 58.38 101 LEU A CA 1
ATOM 810 C C . LEU A 1 101 ? -6.036 7.534 17.615 1.00 58.38 101 LEU A C 1
ATOM 812 O O . LEU A 1 101 ? -7.058 7.296 18.250 1.00 58.38 101 LEU A O 1
ATOM 816 N N . THR A 1 102 ? -4.849 7.680 18.205 1.00 57.72 102 THR A N 1
ATOM 817 C CA . THR A 1 102 ? -4.670 7.624 19.662 1.00 57.72 102 THR A CA 1
ATOM 818 C C . THR A 1 102 ? -5.443 8.744 20.357 1.00 57.72 102 THR A C 1
ATOM 820 O O . THR A 1 102 ? -6.032 8.511 21.409 1.00 57.72 102 THR A O 1
ATOM 823 N N . PHE A 1 103 ? -5.480 9.944 19.769 1.00 59.34 103 PHE A N 1
ATOM 824 C CA . PHE A 1 103 ? -6.330 11.028 20.262 1.00 59.34 103 PHE A CA 1
ATOM 825 C C . PHE A 1 103 ? -7.820 10.717 20.074 1.00 59.34 103 PHE A C 1
ATOM 827 O O . PHE A 1 103 ? -8.586 10.898 21.013 1.00 59.34 103 PHE A O 1
ATOM 834 N N . ALA A 1 104 ? -8.224 10.194 18.912 1.00 56.00 104 ALA A N 1
ATOM 835 C CA . ALA A 1 104 ? -9.626 9.892 18.612 1.00 56.00 104 ALA A CA 1
ATOM 836 C C . ALA A 1 104 ? -10.232 8.765 19.474 1.00 56.00 104 ALA A C 1
ATOM 838 O O . ALA A 1 104 ? -11.430 8.768 19.712 1.00 56.00 104 ALA A O 1
ATOM 839 N N . LEU A 1 105 ? -9.426 7.809 19.953 1.00 55.16 105 LEU A N 1
ATOM 840 C CA . LEU A 1 105 ? -9.872 6.743 20.867 1.00 55.16 105 LEU A CA 1
ATOM 841 C C . LEU A 1 105 ? -9.924 7.167 22.344 1.00 55.16 105 LEU A C 1
ATOM 843 O O . LEU A 1 105 ? -10.299 6.362 23.199 1.00 55.16 105 LEU A O 1
ATOM 847 N N . ARG A 1 106 ? -9.451 8.374 22.6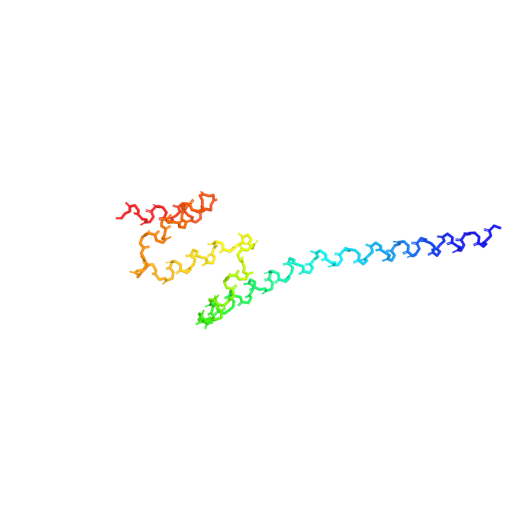70 1.00 52.91 106 ARG A N 1
ATOM 848 C CA . ARG A 1 106 ? -9.350 8.872 24.047 1.00 52.91 106 ARG A CA 1
ATOM 849 C C . ARG A 1 106 ? -10.553 9.721 24.470 1.00 52.91 106 ARG A C 1
ATOM 851 O O . ARG A 1 106 ? -10.673 9.994 25.664 1.00 52.91 106 ARG A O 1
ATOM 858 N N . GLU A 1 107 ? -11.397 10.123 23.523 1.00 44.97 107 GLU A N 1
ATOM 859 C CA . GLU A 1 107 ? -12.673 10.821 23.751 1.00 44.97 107 GLU A CA 1
ATOM 860 C C . GLU A 1 107 ? -13.859 9.860 23.631 1.00 44.97 107 GLU A C 1
ATOM 862 O O . GLU A 1 107 ? -14.824 10.041 24.409 1.00 44.97 107 GLU A O 1
#

InterPro domains:
  IPR008939 Lytic transglycosylase, superhelical U-shaped [SSF48435] (28-102)

Organism: Klebsiella variicola (NCBI: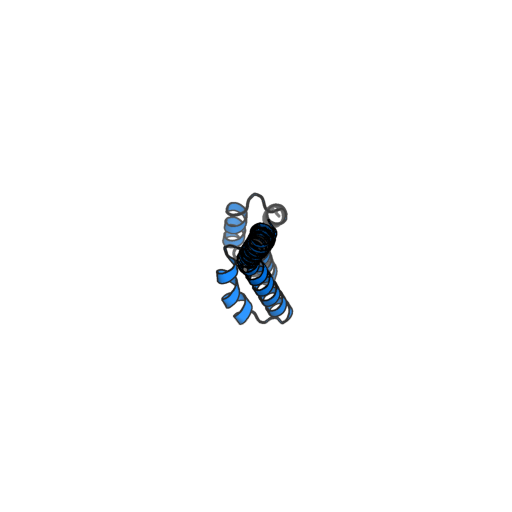txid244366)

Radius of gyration: 23.98 Å; chains: 1; bounding box: 69×20×58 Å

Sequence (107 aa):
MEKAKKMAWRLLAASVGLLTLSQLAHADSLDEQRNRYAQIKQAWDNRQMDVVDQLMPTLSTYPLYPYLQYRQITDD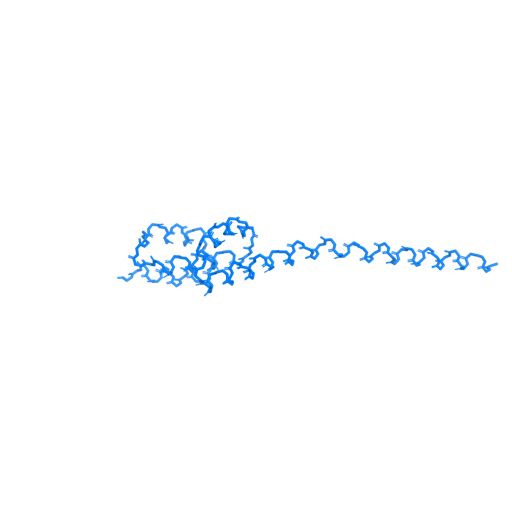LMNQPALVVKNFIDANPTLPPSAFLTFALRE

Secondary structure (DSSP, 8-state):
-HHHHHHHHHHHHHHHHHHHHTTHHHHHHHHHHHHHHHHHHHHHHTT-HHHHHHHGGGGTTSTTHHHHHHHHHHHTTTTS-HHHHHHHHHH-TT-HHHHHHHHHT--